Protein AF-A0A0N8PPM3-F1 (afdb_monomer_lite)

pLDDT: mean 94.96, std 4.27, range [77.56, 98.75]

InterPro domains:
  IPR029063 S-adenosyl-L-methionine-dependent methyltransferase superfamily [G3DSA:3.40.50.150] (2-92)
  IPR029063 S-adenosyl-L-methionine-dependent methyltransferase superfamily [SSF53335] (7-63)

Radius of gyration: 13.38 Å; chains: 1; bounding box: 36×23×30 Å

Structure (mmCIF, N/CA/C/O backbone):
data_AF-A0A0N8PPM3-F1
#
_entry.id   AF-A0A0N8PPM3-F1
#
loop_
_atom_site.group_PDB
_atom_site.id
_atom_site.type_symbol
_atom_site.label_atom_id
_atom_site.label_alt_id
_atom_site.label_comp_id
_atom_site.label_asym_id
_atom_site.label_entity_id
_atom_site.label_seq_id
_atom_site.pdbx_PDB_ins_code
_atom_site.Cartn_x
_atom_site.Cartn_y
_atom_site.Cartn_z
_atom_site.occupancy
_atom_site.B_iso_or_equiv
_atom_site.auth_seq_id
_atom_site.auth_comp_id
_atom_site.auth_asym_id
_atom_site.auth_atom_id
_atom_site.pdbx_PDB_model_num
ATOM 1 N N . TRP A 1 1 ? 12.843 11.587 0.801 1.00 81.50 1 TRP A N 1
ATOM 2 C CA . TRP A 1 1 ? 13.059 10.308 0.102 1.00 81.50 1 TRP A CA 1
ATOM 3 C C . TRP A 1 1 ? 13.431 10.525 -1.365 1.00 81.50 1 TRP A C 1
ATOM 5 O O . TRP A 1 1 ? 14.372 9.892 -1.816 1.00 81.50 1 TRP A O 1
ATOM 15 N N . HIS A 1 2 ? 12.811 11.495 -2.052 1.00 83.62 2 HIS A N 1
ATOM 16 C CA . HIS A 1 2 ? 13.100 11.900 -3.442 1.00 83.62 2 HIS A CA 1
ATOM 17 C C . HIS A 1 2 ? 14.584 12.033 -3.849 1.00 83.62 2 HIS A C 1
ATOM 19 O O . HIS A 1 2 ? 14.908 11.840 -5.013 1.00 83.62 2 HIS A O 1
ATOM 25 N N . THR A 1 3 ? 15.492 12.370 -2.926 1.00 88.06 3 THR A N 1
ATOM 26 C CA . THR A 1 3 ? 16.927 12.568 -3.216 1.00 88.06 3 THR A CA 1
ATOM 27 C C . THR A 1 3 ? 17.823 11.372 -2.893 1.00 88.06 3 THR A C 1
ATOM 29 O O . THR A 1 3 ? 18.985 11.392 -3.278 1.00 88.06 3 THR A O 1
ATOM 32 N N . VAL A 1 4 ? 17.319 10.378 -2.156 1.00 90.12 4 VAL A N 1
ATOM 33 C CA . VAL A 1 4 ? 18.126 9.268 -1.603 1.00 90.12 4 VAL A CA 1
ATOM 34 C C . VAL A 1 4 ? 17.581 7.884 -1.953 1.00 90.12 4 VAL A C 1
ATOM 36 O O . VAL A 1 4 ? 18.299 6.904 -1.822 1.00 90.12 4 VAL A O 1
ATOM 39 N N . MET A 1 5 ? 16.316 7.787 -2.371 1.00 91.62 5 MET A N 1
ATOM 40 C CA . MET A 1 5 ? 15.704 6.544 -2.838 1.00 91.62 5 MET A CA 1
ATOM 41 C C . MET A 1 5 ? 15.655 6.578 -4.361 1.00 91.62 5 MET A C 1
ATOM 43 O O . MET A 1 5 ? 14.821 7.273 -4.946 1.00 91.62 5 MET A O 1
ATOM 47 N N . HIS A 1 6 ? 16.581 5.867 -4.999 1.00 90.44 6 HIS A N 1
ATOM 48 C CA . HIS A 1 6 ? 16.704 5.850 -6.449 1.00 90.44 6 HIS A CA 1
ATOM 49 C C . HIS A 1 6 ? 16.030 4.611 -7.047 1.00 90.44 6 HIS A C 1
ATOM 51 O O . HIS A 1 6 ? 16.204 3.497 -6.572 1.00 90.44 6 HIS A O 1
ATOM 57 N N . ARG A 1 7 ? 15.275 4.793 -8.135 1.00 90.06 7 ARG A N 1
ATOM 58 C CA . ARG A 1 7 ? 14.491 3.718 -8.781 1.00 90.06 7 ARG A CA 1
ATOM 59 C C . ARG A 1 7 ? 15.348 2.662 -9.493 1.00 90.06 7 ARG A C 1
ATOM 61 O O . ARG A 1 7 ? 14.862 1.592 -9.830 1.00 90.06 7 ARG A O 1
ATOM 68 N N . ASN A 1 8 ? 16.622 2.963 -9.746 1.00 92.12 8 ASN A N 1
ATOM 69 C CA . ASN A 1 8 ? 17.606 2.006 -10.260 1.00 92.12 8 ASN A CA 1
ATOM 70 C C . ASN A 1 8 ? 18.197 1.106 -9.159 1.00 92.12 8 ASN A C 1
ATOM 72 O O . ASN A 1 8 ? 18.924 0.171 -9.482 1.00 92.12 8 ASN A O 1
ATOM 76 N N . GLU A 1 9 ? 17.878 1.370 -7.892 1.00 93.75 9 GLU A N 1
ATOM 77 C CA . GLU A 1 9 ? 18.284 0.592 -6.720 1.00 93.75 9 GLU A CA 1
ATOM 78 C C . GLU A 1 9 ? 17.024 0.208 -5.922 1.00 93.75 9 GLU A C 1
ATOM 80 O O . GLU A 1 9 ? 16.786 0.737 -4.835 1.00 93.75 9 GLU A O 1
ATOM 85 N N . PRO A 1 10 ? 16.152 -0.649 -6.493 1.00 96.62 10 PRO A N 1
ATOM 86 C CA . PRO A 1 10 ? 14.863 -0.957 -5.892 1.00 96.62 10 PRO A CA 1
ATOM 87 C C . PRO A 1 10 ? 15.011 -1.732 -4.578 1.00 96.62 10 PRO A C 1
ATOM 89 O O . PRO A 1 10 ? 15.888 -2.582 -4.420 1.00 96.62 10 PRO A O 1
ATOM 92 N N . PHE A 1 11 ? 14.100 -1.459 -3.653 1.00 98.00 11 PHE A N 1
ATOM 93 C CA . PHE A 1 11 ? 14.037 -2.051 -2.326 1.00 98.00 11 PHE A CA 1
ATOM 94 C C . PHE A 1 11 ? 13.101 -3.265 -2.312 1.00 98.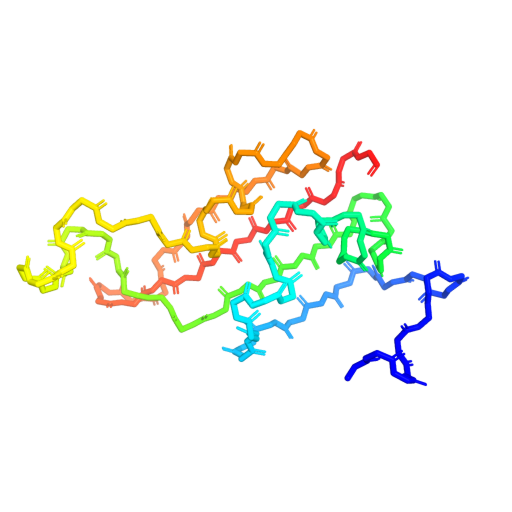00 11 PHE A C 1
ATOM 96 O O . PHE A 1 11 ? 12.051 -3.264 -2.953 1.00 98.00 11 PHE A O 1
ATOM 103 N N . ASP A 1 12 ? 13.428 -4.279 -1.514 1.00 98.31 12 ASP A N 1
ATOM 104 C CA . ASP A 1 12 ? 12.514 -5.405 -1.266 1.00 98.31 12 ASP A CA 1
ATOM 105 C C . ASP A 1 12 ? 11.420 -5.057 -0.245 1.00 98.31 12 ASP A C 1
ATOM 107 O O . ASP A 1 12 ? 10.348 -5.663 -0.236 1.00 98.31 12 ASP A O 1
ATOM 111 N N . LEU A 1 13 ? 11.672 -4.062 0.609 1.00 98.00 13 LEU A N 1
ATOM 112 C CA . LEU A 1 13 ? 10.736 -3.589 1.622 1.00 98.00 13 LEU A CA 1
ATOM 113 C C . LEU A 1 13 ? 10.862 -2.075 1.819 1.00 98.00 13 LEU A C 1
ATOM 115 O O . LEU A 1 13 ? 11.955 -1.561 2.058 1.00 98.00 13 LEU A O 1
ATOM 119 N N . LEU A 1 14 ? 9.727 -1.379 1.801 1.00 96.25 14 LEU A N 1
ATOM 120 C CA . LEU A 1 14 ? 9.589 0.016 2.211 1.00 96.25 14 LEU A CA 1
ATOM 121 C C . LEU A 1 14 ? 8.598 0.118 3.370 1.00 96.25 14 LEU A C 1
ATOM 123 O O . LEU A 1 14 ? 7.483 -0.388 3.294 1.00 96.25 14 LEU A O 1
ATOM 127 N N . PHE A 1 15 ? 8.986 0.810 4.436 1.00 96.38 15 PHE A N 1
ATOM 128 C CA . PHE A 1 15 ? 8.094 1.128 5.550 1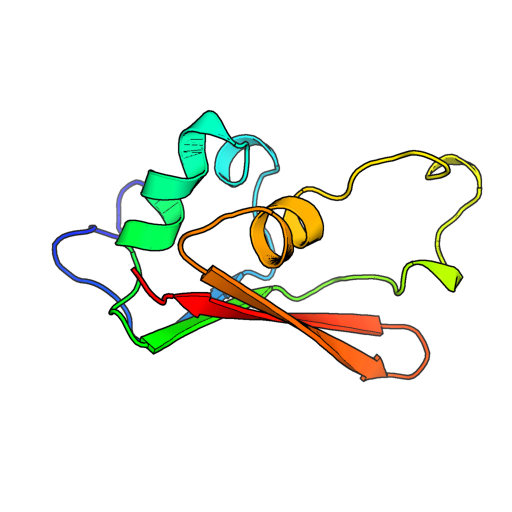.00 96.38 15 PHE A CA 1
ATOM 129 C C . PHE A 1 15 ? 7.712 2.610 5.489 1.00 96.38 15 PHE A C 1
ATOM 131 O O . PHE A 1 15 ? 8.581 3.482 5.487 1.00 96.38 15 PHE A O 1
ATOM 138 N N . MET A 1 16 ? 6.414 2.888 5.402 1.00 93.75 16 MET A N 1
ATOM 139 C CA . MET A 1 16 ? 5.832 4.207 5.172 1.00 93.75 16 MET A CA 1
ATOM 140 C C . MET A 1 16 ? 4.893 4.587 6.320 1.00 93.75 16 MET A C 1
ATOM 142 O O . MET A 1 16 ? 3.683 4.384 6.254 1.00 93.75 16 MET A O 1
ATOM 146 N N . ASP A 1 17 ? 5.467 5.162 7.372 1.00 90.38 17 ASP A N 1
ATOM 147 C CA . ASP A 1 17 ? 4.726 5.663 8.539 1.00 90.38 17 ASP A CA 1
ATOM 148 C C . ASP A 1 17 ? 4.129 7.057 8.269 1.00 90.38 17 ASP A C 1
ATOM 150 O O . ASP A 1 17 ? 2.960 7.345 8.510 1.00 90.38 17 ASP A O 1
ATOM 154 N N . ALA A 1 18 ? 4.911 7.905 7.599 1.00 77.56 18 ALA A N 1
ATOM 155 C CA . ALA A 1 18 ? 4.485 9.213 7.128 1.00 77.56 18 ALA A CA 1
ATOM 156 C C . ALA A 1 18 ? 4.701 9.309 5.617 1.00 77.56 18 ALA A C 1
ATOM 158 O O . ALA A 1 18 ? 5.823 9.190 5.120 1.00 77.56 18 ALA A O 1
ATOM 159 N N . THR A 1 19 ? 3.629 9.541 4.862 1.00 79.81 19 THR A N 1
ATOM 160 C CA . THR A 1 19 ? 3.722 9.801 3.421 1.00 79.81 19 THR A CA 1
ATOM 161 C C . THR A 1 19 ? 2.833 10.978 3.058 1.00 79.81 19 THR A C 1
ATOM 163 O O . THR A 1 19 ? 1.631 10.931 3.319 1.00 79.81 19 THR A O 1
ATOM 166 N N . PRO A 1 20 ? 3.389 12.051 2.469 1.00 82.88 20 PRO A N 1
ATOM 167 C CA . PRO A 1 20 ? 2.581 13.147 1.966 1.00 82.88 20 PRO A CA 1
ATOM 168 C C . PRO A 1 20 ? 1.543 12.634 0.967 1.00 82.88 20 PRO A C 1
ATOM 170 O O . PRO A 1 20 ? 1.883 11.911 0.033 1.00 82.88 20 PRO A O 1
ATOM 173 N N . ARG A 1 21 ? 0.288 13.079 1.096 1.00 87.38 21 ARG A N 1
ATOM 174 C CA . ARG A 1 21 ? -0.787 12.752 0.140 1.00 87.38 21 ARG A CA 1
ATOM 175 C C . ARG A 1 21 ? -0.381 13.004 -1.317 1.00 87.38 21 ARG A C 1
ATOM 177 O O . ARG A 1 21 ? -0.785 12.260 -2.202 1.00 87.38 21 ARG A O 1
ATOM 184 N N . ALA A 1 22 ? 0.418 14.045 -1.560 1.00 90.88 22 ALA A N 1
ATOM 185 C CA . ALA A 1 22 ? 0.915 14.381 -2.891 1.00 90.88 22 ALA A CA 1
ATOM 186 C C . ALA A 1 22 ? 1.766 13.259 -3.509 1.00 90.88 22 ALA A C 1
ATOM 188 O O . ALA A 1 22 ? 1.649 13.015 -4.705 1.00 90.88 22 ALA A O 1
ATOM 189 N N . ASP A 1 23 ? 2.563 12.544 -2.713 1.00 91.31 23 ASP A N 1
ATOM 190 C CA . ASP A 1 23 ? 3.444 11.476 -3.199 1.00 91.31 23 ASP A CA 1
ATOM 191 C C . ASP A 1 23 ? 2.658 10.216 -3.615 1.00 91.31 23 ASP A C 1
ATOM 193 O O . ASP A 1 23 ? 3.101 9.477 -4.489 1.00 91.31 23 ASP A O 1
ATOM 197 N N . LEU A 1 24 ? 1.467 10.000 -3.042 1.00 93.88 24 LEU A N 1
ATOM 198 C CA . LEU A 1 24 ? 0.569 8.874 -3.350 1.00 93.88 24 LEU A CA 1
ATOM 199 C C . LEU A 1 24 ? -0.641 9.268 -4.213 1.00 93.88 24 LEU A C 1
ATOM 201 O O . LEU A 1 24 ? 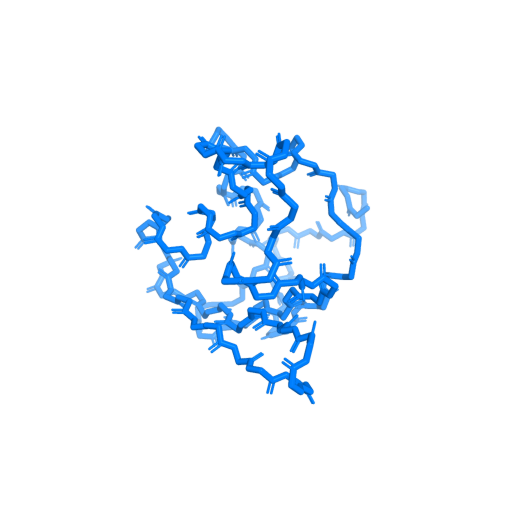-1.560 8.469 -4.399 1.00 93.88 24 LEU A O 1
ATOM 205 N N . ALA A 1 25 ? -0.653 10.480 -4.768 1.00 93.12 25 ALA A N 1
ATOM 206 C CA . ALA A 1 25 ? -1.646 10.864 -5.763 1.00 93.12 25 ALA A CA 1
ATOM 207 C C . ALA A 1 25 ? -1.514 9.987 -7.020 1.00 93.12 25 ALA A C 1
ATOM 209 O O . ALA A 1 25 ? -0.405 9.603 -7.385 1.00 93.12 25 ALA A O 1
ATOM 210 N N . TYR A 1 26 ? -2.626 9.735 -7.721 1.00 93.25 26 TYR A N 1
ATOM 211 C CA . TYR A 1 26 ? -2.675 8.882 -8.920 1.00 93.25 26 TYR A CA 1
ATOM 212 C C . TYR A 1 26 ? -1.548 9.156 -9.932 1.00 93.25 26 TYR A C 1
ATOM 214 O O . TYR A 1 26 ? -0.911 8.233 -10.433 1.00 93.25 26 TYR A O 1
ATOM 222 N N . ALA A 1 27 ? -1.248 10.435 -10.187 1.00 94.25 27 ALA A N 1
ATOM 223 C CA . ALA A 1 27 ? -0.200 10.856 -11.122 1.00 94.25 27 ALA A CA 1
ATOM 224 C C . ALA A 1 27 ? 1.230 10.456 -10.699 1.00 94.25 27 ALA A C 1
ATOM 226 O O . ALA A 1 27 ? 2.133 10.466 -11.530 1.00 94.25 27 ALA A O 1
ATOM 227 N N . ASN A 1 28 ? 1.436 10.109 -9.427 1.00 94.31 28 ASN A N 1
ATOM 228 C CA . ASN A 1 28 ? 2.735 9.797 -8.831 1.00 94.31 28 ASN A CA 1
ATOM 229 C C . ASN A 1 28 ? 2.881 8.319 -8.447 1.00 94.31 28 ASN A C 1
ATOM 231 O O . ASN A 1 28 ? 3.916 7.933 -7.909 1.00 94.31 28 ASN A O 1
ATOM 235 N N . TRP A 1 29 ? 1.892 7.471 -8.743 1.00 96.06 29 TRP A N 1
ATOM 236 C CA . TRP A 1 29 ? 1.938 6.053 -8.383 1.00 96.06 29 TRP A CA 1
ATOM 237 C C . TRP A 1 29 ? 3.171 5.331 -8.924 1.00 96.06 29 TRP A C 1
ATOM 239 O O . TRP A 1 29 ? 3.807 4.604 -8.164 1.00 96.06 29 TRP A O 1
ATOM 249 N N . ASP A 1 30 ? 3.559 5.601 -10.176 1.00 95.31 30 ASP A N 1
ATOM 250 C CA . ASP A 1 30 ? 4.779 5.046 -10.781 1.00 95.31 30 ASP A CA 1
ATOM 251 C C . ASP A 1 30 ? 6.023 5.372 -9.948 1.00 95.31 30 ASP A C 1
ATOM 253 O O . ASP A 1 30 ? 6.866 4.511 -9.712 1.00 95.31 30 ASP A O 1
ATOM 257 N N . ALA A 1 31 ? 6.107 6.599 -9.425 1.00 93.56 31 ALA A N 1
ATOM 258 C CA . ALA A 1 31 ? 7.262 7.054 -8.663 1.00 93.56 31 ALA A CA 1
ATOM 259 C C . ALA A 1 31 ? 7.490 6.262 -7.378 1.00 93.56 31 ALA A C 1
ATOM 261 O O . ALA A 1 31 ? 8.639 6.113 -6.969 1.00 93.56 31 ALA A O 1
ATOM 262 N N . VAL A 1 32 ? 6.413 5.776 -6.760 1.00 94.62 32 VAL A N 1
ATOM 263 C CA .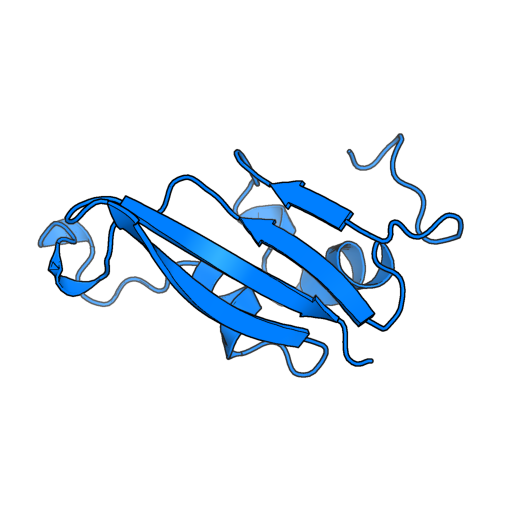 VAL A 1 32 ? 6.466 4.969 -5.540 1.00 94.62 32 VAL A CA 1
ATOM 264 C C . VAL A 1 32 ? 6.619 3.488 -5.871 1.00 94.62 32 VAL A C 1
ATOM 266 O O . VAL A 1 32 ? 7.440 2.813 -5.255 1.00 94.62 32 VAL A O 1
ATOM 269 N N . THR A 1 33 ? 5.884 2.966 -6.858 1.00 96.25 33 THR A N 1
ATOM 270 C CA . THR A 1 33 ? 5.976 1.543 -7.223 1.00 96.25 33 THR A CA 1
ATOM 271 C C . THR A 1 33 ? 7.344 1.179 -7.785 1.00 96.25 33 THR A C 1
ATOM 273 O O . THR A 1 33 ? 7.874 0.123 -7.462 1.00 96.25 33 THR A O 1
ATOM 276 N N . GLU A 1 34 ? 7.966 2.060 -8.569 1.00 96.12 34 GLU A N 1
ATOM 277 C CA . GLU A 1 34 ? 9.290 1.818 -9.155 1.00 96.12 34 GLU A CA 1
ATOM 278 C C . GLU A 1 34 ? 10.432 1.826 -8.127 1.00 96.12 34 GLU A C 1
ATOM 280 O O . GLU A 1 34 ? 11.551 1.450 -8.467 1.00 96.12 34 GLU A O 1
ATOM 285 N N . LEU A 1 35 ? 10.170 2.208 -6.872 1.00 96.62 35 LEU A N 1
ATOM 286 C CA . LEU A 1 35 ? 11.130 2.030 -5.782 1.00 96.62 35 LEU A CA 1
ATOM 287 C C . LEU A 1 35 ? 11.184 0.593 -5.259 1.00 96.62 35 LEU A C 1
ATOM 289 O O . LEU A 1 35 ? 12.110 0.279 -4.526 1.00 96.62 35 LEU A O 1
ATOM 293 N N . LEU A 1 36 ? 10.217 -0.268 -5.582 1.00 97.88 36 LEU A N 1
ATOM 294 C CA . LEU A 1 36 ? 10.193 -1.656 -5.118 1.00 97.88 36 LEU A CA 1
ATOM 295 C C . LEU A 1 36 ? 10.710 -2.628 -6.175 1.00 97.88 36 LEU A C 1
ATOM 297 O O . LEU A 1 36 ? 10.510 -2.411 -7.366 1.00 97.88 36 LEU A O 1
ATOM 301 N N . THR A 1 37 ? 11.281 -3.757 -5.764 1.00 98.38 37 THR A N 1
ATOM 302 C CA . THR A 1 37 ? 11.4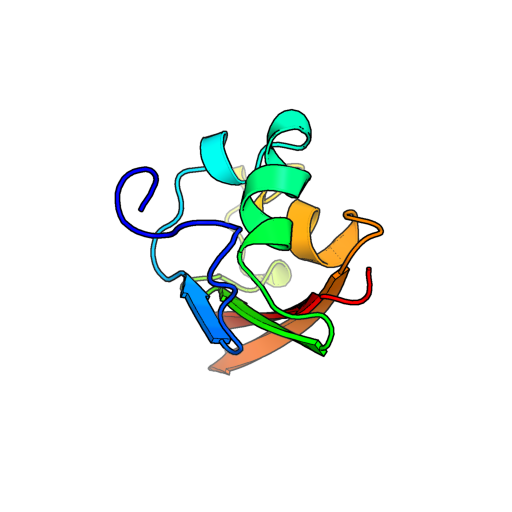23 -4.927 -6.647 1.00 98.38 37 THR A CA 1
ATOM 303 C C . THR A 1 37 ? 10.036 -5.498 -6.980 1.00 98.38 37 THR A C 1
ATOM 305 O O . THR A 1 37 ? 9.074 -5.289 -6.239 1.00 98.38 37 THR A O 1
ATOM 308 N N . ILE A 1 38 ? 9.876 -6.220 -8.099 1.00 98.19 38 ILE A N 1
ATOM 309 C CA . ILE A 1 38 ? 8.646 -7.012 -8.305 1.00 98.19 38 ILE A CA 1
ATOM 310 C C . ILE A 1 38 ? 8.607 -8.091 -7.216 1.00 98.19 38 ILE A C 1
ATOM 312 O O . ILE A 1 38 ? 9.575 -8.827 -7.044 1.00 98.19 38 ILE A O 1
ATOM 316 N N . GLY A 1 39 ? 7.498 -8.175 -6.481 1.00 98.50 39 GLY A N 1
ATOM 317 C CA . GLY A 1 39 ? 7.372 -8.973 -5.258 1.00 98.50 39 GLY A CA 1
ATOM 318 C C . GLY A 1 39 ? 7.783 -8.232 -3.980 1.00 98.50 39 GLY A C 1
ATOM 319 O O . GLY A 1 39 ? 7.445 -8.693 -2.891 1.00 98.50 39 GLY A O 1
ATOM 320 N N . GLY A 1 40 ? 8.446 -7.078 -4.098 1.00 98.50 40 GLY A N 1
ATOM 321 C CA . GLY A 1 40 ? 8.758 -6.194 -2.982 1.00 98.50 40 GLY A CA 1
ATOM 322 C C . GLY A 1 40 ? 7.501 -5.581 -2.366 1.00 98.50 40 GLY A C 1
ATOM 323 O O . GLY A 1 40 ? 6.444 -5.493 -3.007 1.00 98.50 40 GLY A O 1
ATOM 324 N N . GLN A 1 41 ? 7.610 -5.166 -1.105 1.00 98.44 41 GLN A N 1
ATOM 325 C CA . GLN A 1 41 ? 6.460 -4.764 -0.298 1.00 98.44 41 GLN A CA 1
ATOM 326 C C . GLN A 1 41 ? 6.576 -3.344 0.257 1.00 98.44 41 GLN A C 1
ATOM 328 O O . GLN A 1 41 ? 7.639 -2.915 0.692 1.00 98.44 41 GLN A O 1
ATOM 333 N N . ILE A 1 42 ? 5.456 -2.628 0.303 1.00 97.94 42 ILE A N 1
ATOM 334 C CA . ILE A 1 42 ? 5.272 -1.446 1.142 1.00 97.94 42 ILE A CA 1
ATOM 335 C C . ILE A 1 42 ? 4.413 -1.843 2.341 1.00 97.94 42 ILE A C 1
ATOM 337 O O . ILE A 1 42 ? 3.339 -2.424 2.178 1.00 97.94 42 ILE A O 1
ATOM 341 N N . VAL A 1 43 ? 4.858 -1.475 3.536 1.00 98.31 43 VAL A N 1
ATOM 342 C CA . VAL A 1 43 ? 4.021 -1.440 4.735 1.00 98.31 43 VAL A CA 1
ATOM 343 C C . VAL A 1 43 ? 3.665 0.014 5.002 1.00 98.31 43 VAL A C 1
ATOM 345 O O . VAL A 1 43 ? 4.563 0.824 5.219 1.00 98.31 43 VAL A O 1
ATOM 348 N N . MET A 1 44 ? 2.378 0.356 4.964 1.00 97.62 44 MET A N 1
ATOM 349 C CA . MET A 1 44 ? 1.898 1.684 5.356 1.00 97.62 44 MET A CA 1
ATOM 350 C C . MET A 1 44 ? 1.275 1.582 6.740 1.00 97.62 44 MET A C 1
ATOM 352 O O . MET A 1 44 ? 0.296 0.854 6.902 1.00 97.62 44 MET A O 1
ATOM 356 N N . ASP A 1 45 ? 1.839 2.285 7.715 1.00 95.81 45 ASP A N 1
ATOM 357 C CA . ASP A 1 45 ? 1.344 2.294 9.096 1.00 95.81 45 ASP A CA 1
ATOM 358 C C . ASP A 1 45 ? 0.437 3.511 9.347 1.00 95.81 45 ASP A C 1
ATOM 360 O O . ASP A 1 45 ? 0.167 4.292 8.426 1.00 95.81 45 ASP A O 1
ATOM 364 N N . ASP A 1 46 ? -0.064 3.645 10.573 1.00 95.00 46 ASP A N 1
ATOM 365 C CA . ASP A 1 46 ? -0.885 4.762 11.048 1.00 95.00 46 ASP A CA 1
ATOM 366 C C . ASP A 1 46 ? -2.207 4.900 10.273 1.00 95.00 46 ASP A C 1
ATOM 368 O O . ASP A 1 46 ? -2.517 5.928 9.661 1.00 95.00 46 ASP A O 1
ATOM 372 N N . LEU A 1 47 ? -2.990 3.814 10.242 1.00 96.06 47 LEU A N 1
ATOM 373 C CA . LEU A 1 47 ? -4.362 3.837 9.743 1.00 96.06 47 LEU A CA 1
ATOM 374 C C . LEU A 1 47 ? -5.359 3.532 10.861 1.00 96.06 47 LEU A C 1
ATOM 376 O O . LEU A 1 47 ? -5.192 2.620 11.668 1.00 96.06 47 LEU A O 1
ATOM 380 N N . THR A 1 48 ? -6.469 4.265 10.846 1.00 96.31 48 THR A N 1
ATOM 381 C CA . THR A 1 48 ? -7.681 3.899 11.587 1.00 96.31 48 THR A CA 1
ATOM 382 C C . THR A 1 48 ? -8.556 3.021 10.681 1.00 96.31 48 THR A C 1
ATOM 384 O O . THR A 1 48 ? -8.728 3.378 9.506 1.00 96.31 48 THR A O 1
ATOM 387 N N . PRO A 1 49 ? -9.106 1.886 11.158 1.00 96.25 49 PRO A N 1
ATOM 388 C CA . PRO A 1 49 ? -10.078 1.093 10.403 1.00 96.25 49 PRO A CA 1
ATOM 389 C C . PRO A 1 49 ? -11.284 1.938 9.969 1.00 96.25 49 PRO A C 1
ATOM 391 O O . PRO A 1 49 ? -11.793 2.723 10.766 1.00 96.25 49 PRO A O 1
ATOM 394 N N . VAL A 1 50 ? -11.779 1.756 8.738 1.00 94.69 50 VAL A N 1
ATOM 395 C CA . VAL A 1 50 ? -12.846 2.606 8.151 1.00 94.69 50 VAL A CA 1
ATOM 396 C C . VAL A 1 50 ? -14.107 2.670 9.019 1.00 94.69 50 VAL A C 1
ATOM 398 O O . VAL A 1 50 ? -14.701 3.730 9.172 1.00 94.69 50 VAL A O 1
ATOM 401 N N . GLY A 1 51 ? -14.495 1.559 9.654 1.00 94.00 51 GLY A N 1
ATOM 402 C CA . GLY A 1 51 ? -15.663 1.519 10.547 1.00 94.00 51 GLY A CA 1
ATOM 403 C C . GLY A 1 51 ? -15.521 2.340 11.837 1.00 94.00 51 GLY A C 1
ATOM 404 O O . GLY A 1 51 ? -16.502 2.507 12.554 1.00 94.00 51 GLY A O 1
ATOM 405 N N . LEU A 1 52 ? -14.316 2.833 12.138 1.00 96.56 52 LEU A N 1
ATOM 406 C CA . LEU A 1 52 ? -14.009 3.699 13.278 1.00 96.56 52 LEU A CA 1
ATOM 407 C C . LEU A 1 52 ? -13.695 5.139 12.846 1.00 96.56 52 LEU A C 1
ATOM 409 O O . LEU A 1 52 ? -13.268 5.942 13.675 1.00 96.56 52 LEU A O 1
ATOM 413 N N . TRP A 1 53 ? -13.864 5.471 11.562 1.00 96.25 53 TRP A N 1
ATOM 414 C CA . TRP A 1 53 ? -13.624 6.826 11.085 1.00 96.25 53 TRP A CA 1
ATOM 415 C C . TRP A 1 53 ? -14.620 7.826 11.691 1.00 96.25 53 TRP A C 1
ATOM 417 O O . TRP A 1 53 ? -15.806 7.514 11.834 1.00 96.25 53 TRP A O 1
ATOM 427 N N . PRO A 1 54 ? -14.158 9.042 12.025 1.00 95.56 54 PRO A N 1
ATOM 428 C CA . PRO A 1 54 ? -15.031 10.152 12.388 1.00 95.56 54 PRO A CA 1
ATOM 429 C C . PRO A 1 54 ? -16.051 10.502 11.288 1.00 95.56 54 PRO A C 1
ATOM 431 O O . PRO A 1 54 ? -15.801 10.291 10.103 1.00 95.56 54 PRO A O 1
ATOM 434 N N . LEU A 1 55 ? -17.192 11.092 11.665 1.00 94.88 55 LEU A N 1
ATOM 435 C CA . LEU A 1 55 ? -18.256 11.465 10.715 1.00 94.88 55 LEU A CA 1
ATOM 436 C C . LEU A 1 55 ? -17.804 12.502 9.674 1.00 94.88 55 LEU A C 1
ATOM 438 O O . LEU A 1 55 ? -18.264 12.477 8.540 1.00 94.88 55 LEU A O 1
ATOM 442 N N . ASP A 1 56 ? -16.882 13.396 10.026 1.00 95.81 56 ASP A N 1
ATOM 443 C CA . ASP A 1 56 ? -16.292 14.382 9.113 1.00 95.81 56 ASP A CA 1
ATOM 444 C C . ASP A 1 56 ? -15.430 13.754 8.003 1.00 95.81 56 ASP A C 1
ATOM 446 O O . ASP A 1 56 ? -15.091 14.433 7.036 1.00 95.81 56 ASP A O 1
ATOM 450 N N . TRP A 1 57 ? -15.122 12.457 8.104 1.00 94.00 57 TRP A N 1
ATOM 451 C CA . TRP A 1 57 ? -14.418 11.684 7.078 1.00 94.00 57 TRP A CA 1
ATOM 452 C C . TRP A 1 57 ? -15.363 10.902 6.157 1.00 94.00 57 TRP A C 1
ATOM 454 O O . TRP A 1 57 ? -14.901 10.222 5.237 1.00 94.00 57 TRP A O 1
ATOM 464 N N . GLU A 1 58 ? -16.679 10.996 6.353 1.00 92.00 58 GLU A N 1
ATOM 465 C CA . GLU A 1 58 ? -17.654 10.316 5.503 1.00 92.00 58 GLU A CA 1
ATOM 466 C C . GLU A 1 58 ? -17.501 10.736 4.029 1.00 92.00 58 GLU A C 1
ATOM 468 O O . GLU A 1 58 ? -17.368 11.913 3.694 1.00 92.00 58 GLU A O 1
ATOM 473 N N . GLY A 1 59 ? -17.462 9.750 3.128 1.00 90.25 59 GLY A N 1
ATOM 474 C CA . GLY A 1 59 ? -17.253 9.974 1.692 1.00 90.25 59 GLY A CA 1
ATOM 475 C C . GLY A 1 59 ? -15.829 10.388 1.295 1.00 90.25 59 GLY A C 1
ATOM 476 O O . GLY A 1 59 ? -15.568 10.588 0.108 1.00 90.25 59 GLY A O 1
ATOM 477 N N . THR A 1 60 ? -14.894 10.493 2.244 1.00 92.44 60 THR A N 1
ATOM 478 C CA . THR A 1 60 ? -13.492 10.799 1.943 1.00 92.44 60 THR A CA 1
ATOM 479 C C . THR A 1 60 ? -12.773 9.566 1.402 1.00 92.44 60 THR A C 1
ATOM 481 O O . THR A 1 60 ? -12.872 8.471 1.951 1.00 92.44 60 THR A O 1
ATOM 484 N N . ILE A 1 61 ? -12.000 9.754 0.332 1.00 91.88 61 ILE A N 1
ATOM 485 C CA . ILE A 1 61 ? -11.087 8.734 -0.188 1.00 91.88 61 ILE A CA 1
ATOM 486 C C . ILE A 1 61 ? -9.735 8.892 0.512 1.00 91.88 61 ILE A C 1
ATOM 488 O O . ILE A 1 61 ? -9.057 9.916 0.361 1.00 91.88 61 ILE A O 1
ATOM 492 N N . ASP A 1 62 ? -9.353 7.875 1.283 1.00 93.56 62 ASP A N 1
ATOM 493 C CA . ASP A 1 62 ? -8.026 7.767 1.885 1.00 93.56 62 ASP A CA 1
ATOM 494 C C . ASP A 1 62 ? -6.997 7.367 0.821 1.00 93.56 62 ASP A C 1
ATOM 496 O O . ASP A 1 62 ? -7.110 6.319 0.186 1.00 93.56 62 ASP A O 1
ATOM 500 N N . TYR A 1 63 ? -5.978 8.203 0.628 1.00 94.12 63 TYR A N 1
ATOM 501 C CA . TYR A 1 63 ? -5.001 8.051 -0.454 1.00 94.12 63 TYR A CA 1
ATOM 502 C C . TYR A 1 63 ? -4.107 6.814 -0.276 1.00 94.12 63 TYR A C 1
ATOM 504 O O . TYR A 1 63 ? -3.662 6.242 -1.270 1.00 94.12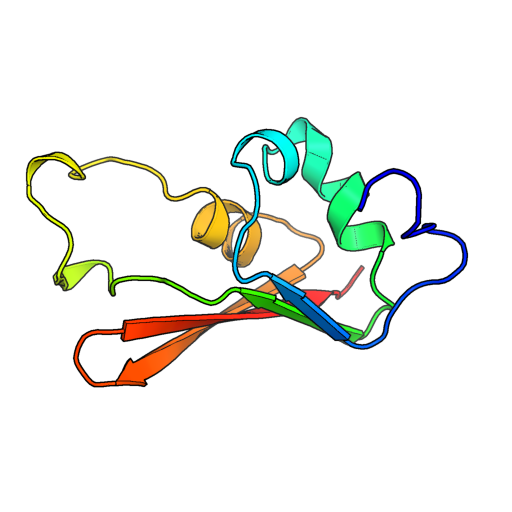 63 TYR A O 1
ATOM 512 N N . LYS A 1 64 ? -3.867 6.368 0.969 1.00 95.94 64 LYS A N 1
ATOM 513 C CA . LYS A 1 64 ? -3.139 5.119 1.247 1.00 95.94 64 LYS A CA 1
ATOM 514 C C . LYS A 1 64 ? -3.945 3.914 0.742 1.00 95.94 64 LYS A C 1
ATOM 516 O O . LYS A 1 64 ? -3.420 3.088 -0.004 1.00 95.94 64 LYS A O 1
ATOM 521 N N . ARG A 1 65 ? -5.241 3.850 1.074 1.00 96.12 65 ARG A N 1
ATOM 522 C CA . ARG A 1 65 ? -6.164 2.809 0.580 1.00 96.12 65 ARG A CA 1
ATOM 523 C C . ARG A 1 65 ? -6.406 2.887 -0.923 1.00 96.12 65 ARG A C 1
ATOM 525 O O . ARG A 1 65 ? -6.461 1.849 -1.576 1.00 96.12 65 ARG A O 1
ATOM 532 N N . GLU A 1 66 ? -6.508 4.088 -1.485 1.00 96.31 66 GLU A N 1
ATOM 533 C CA . GLU A 1 66 ? -6.640 4.274 -2.933 1.00 96.31 66 GLU A CA 1
ATOM 534 C C . GLU A 1 66 ? -5.412 3.720 -3.670 1.00 96.31 66 GLU A C 1
ATOM 536 O O . GLU A 1 66 ? -5.561 2.913 -4.585 1.00 96.31 66 GLU A O 1
ATOM 541 N N . PHE A 1 67 ? -4.198 4.052 -3.216 1.00 97.31 67 PHE A N 1
ATOM 542 C CA . PHE A 1 67 ? -2.972 3.456 -3.751 1.00 97.31 67 PHE A CA 1
ATOM 543 C C . PHE A 1 67 ? -2.971 1.928 -3.610 1.00 97.31 67 PHE A C 1
ATOM 545 O O . PHE A 1 67 ? -2.650 1.228 -4.562 1.00 97.31 67 PHE A O 1
ATOM 552 N N . ALA A 1 68 ? -3.336 1.395 -2.443 1.00 97.44 68 ALA A N 1
ATOM 553 C CA . ALA A 1 68 ? -3.260 -0.039 -2.172 1.00 97.44 68 ALA A CA 1
ATOM 554 C C . ALA A 1 68 ? -4.276 -0.884 -2.962 1.00 97.44 68 ALA A C 1
ATOM 556 O O . ALA A 1 68 ? -3.975 -2.030 -3.300 1.00 97.44 68 ALA A O 1
ATOM 557 N N . PHE A 1 69 ? -5.471 -0.348 -3.228 1.00 97.75 69 PHE A N 1
ATOM 558 C CA . PHE A 1 69 ? -6.589 -1.122 -3.782 1.00 97.75 69 PHE A CA 1
ATOM 559 C C . PHE A 1 69 ? -6.984 -0.738 -5.210 1.00 97.75 69 PHE A C 1
ATOM 561 O O . PHE A 1 69 ? -7.638 -1.537 -5.878 1.00 97.75 69 PHE A O 1
ATOM 568 N N . ALA A 1 70 ? -6.600 0.448 -5.695 1.00 97.56 70 ALA A N 1
ATOM 569 C CA . ALA A 1 70 ? -6.934 0.906 -7.045 1.00 97.56 70 ALA A CA 1
ATOM 570 C C . ALA A 1 70 ? -5.726 0.982 -7.995 1.00 97.56 70 ALA A C 1
ATOM 572 O O . ALA A 1 70 ? -5.921 1.069 -9.209 1.00 97.56 70 ALA A O 1
ATOM 573 N N . ASN A 1 71 ? -4.485 0.928 -7.496 1.00 97.75 71 ASN A N 1
ATOM 574 C CA . ASN A 1 71 ? -3.307 0.916 -8.362 1.00 97.75 71 ASN A CA 1
ATOM 575 C C . ASN A 1 71 ? -3.106 -0.470 -9.005 1.00 97.75 71 ASN A C 1
ATOM 577 O O . ASN A 1 71 ? -2.820 -1.430 -8.294 1.00 97.75 71 ASN A O 1
ATOM 581 N N . PRO A 1 72 ? -3.167 -0.597 -10.347 1.00 97.50 72 PRO A N 1
ATOM 582 C CA . PRO A 1 72 ? -3.101 -1.895 -11.028 1.00 97.50 72 PRO A CA 1
ATOM 583 C C . PRO A 1 72 ? -1.738 -2.600 -10.925 1.00 97.50 72 PRO A C 1
ATOM 585 O O . PRO A 1 72 ? -1.626 -3.770 -11.285 1.00 97.50 72 PRO A O 1
ATOM 588 N N . ARG A 1 73 ? -0.697 -1.898 -10.461 1.00 97.94 73 ARG A N 1
ATOM 589 C CA . ARG A 1 73 ? 0.673 -2.425 -10.336 1.00 97.94 73 ARG A CA 1
ATOM 590 C C . ARG A 1 73 ? 0.935 -3.099 -8.998 1.00 97.94 73 ARG A C 1
ATOM 592 O O . ARG A 1 73 ? 2.001 -3.685 -8.811 1.00 97.94 73 ARG A O 1
ATOM 599 N N . VAL A 1 74 ? 0.010 -2.978 -8.049 1.00 98.50 74 VAL A N 1
ATOM 600 C CA . VAL A 1 74 ? 0.163 -3.524 -6.703 1.00 98.50 74 VAL A CA 1
ATOM 601 C C . VAL A 1 74 ? -1.073 -4.307 -6.294 1.00 98.50 74 VAL A C 1
ATOM 603 O O . VAL A 1 74 ? -2.162 -4.120 -6.829 1.00 98.50 74 VAL A O 1
ATOM 606 N N . VAL A 1 75 ? -0.895 -5.180 -5.313 1.00 98.56 75 VAL A N 1
ATOM 607 C CA . VAL A 1 75 ? -1.992 -5.807 -4.579 1.00 98.56 75 VAL A CA 1
ATOM 608 C C . VAL A 1 75 ? -1.831 -5.483 -3.103 1.00 98.56 75 VAL A C 1
ATOM 610 O O . VAL A 1 75 ? -0.774 -5.725 -2.520 1.00 98.56 75 VAL A O 1
ATOM 613 N N . GLY A 1 76 ? -2.860 -4.886 -2.513 1.00 98.25 76 GLY A N 1
ATOM 614 C CA . GLY A 1 76 ? -2.884 -4.500 -1.109 1.00 98.25 76 GLY A CA 1
ATOM 615 C C . GLY A 1 76 ? -3.811 -5.369 -0.270 1.00 98.25 76 GLY A C 1
ATOM 616 O O . GLY A 1 76 ? -4.828 -5.863 -0.752 1.00 98.25 76 GLY A O 1
ATOM 617 N N . THR A 1 77 ? -3.495 -5.492 1.015 1.00 98.44 77 THR A N 1
ATOM 618 C CA . THR A 1 77 ? -4.435 -5.926 2.051 1.00 98.44 77 THR A CA 1
ATOM 619 C C . THR A 1 77 ? -4.317 -5.021 3.269 1.00 98.44 77 THR A C 1
ATOM 621 O O . THR A 1 77 ? -3.227 -4.560 3.605 1.00 98.44 77 THR A O 1
ATOM 624 N N . GLU A 1 78 ? -5.435 -4.789 3.950 1.00 98.25 78 GLU A N 1
ATOM 625 C CA . GLU A 1 78 ? -5.454 -4.152 5.267 1.00 98.25 78 GLU A CA 1
ATOM 626 C C . GLU A 1 78 ? -5.368 -5.222 6.354 1.00 98.25 78 GLU A C 1
ATOM 628 O O . GLU A 1 78 ? -6.005 -6.273 6.258 1.00 98.25 78 GLU A O 1
ATOM 633 N N . VAL A 1 79 ? -4.563 -4.959 7.379 1.00 98.12 79 VAL A N 1
ATOM 634 C CA . VAL A 1 79 ? -4.383 -5.831 8.538 1.00 98.12 79 VAL A CA 1
ATOM 635 C C . VAL A 1 79 ? -4.616 -5.004 9.791 1.00 98.12 79 VAL A C 1
ATOM 637 O O . VAL A 1 79 ? -3.966 -3.980 9.997 1.00 98.12 79 VAL A O 1
ATOM 640 N N . LEU A 1 80 ? -5.529 -5.461 10.647 1.00 98.25 80 LEU A N 1
ATOM 641 C CA . LEU A 1 80 ? -5.694 -4.883 11.976 1.00 98.25 80 LEU A CA 1
ATOM 642 C C . LEU A 1 80 ? -4.454 -5.204 12.817 1.00 98.25 80 LEU A C 1
ATOM 644 O O . LEU A 1 80 ? -4.131 -6.373 13.027 1.00 98.25 80 LEU A O 1
ATOM 648 N N . THR A 1 81 ? -3.770 -4.171 13.301 1.00 97.50 81 THR A N 1
ATOM 649 C CA . THR A 1 81 ? -2.631 -4.308 14.224 1.00 97.50 81 THR A CA 1
ATOM 650 C C . THR A 1 81 ? -3.100 -4.309 15.679 1.00 97.50 81 THR A C 1
ATOM 652 O O . THR A 1 81 ? -2.489 -4.943 16.537 1.00 97.50 81 THR A O 1
ATOM 655 N N . THR A 1 82 ? -4.239 -3.665 15.943 1.00 98.06 82 THR A N 1
ATOM 656 C CA . THR A 1 82 ? -5.019 -3.738 17.185 1.00 98.06 82 THR A CA 1
ATOM 657 C C . THR A 1 82 ? -6.514 -3.651 16.835 1.00 98.06 82 THR A C 1
ATOM 659 O O . THR A 1 82 ? -6.853 -3.436 15.671 1.00 98.06 82 THR A O 1
ATOM 662 N N . PRO A 1 83 ? -7.448 -3.755 17.799 1.00 97.44 83 PRO A N 1
ATOM 663 C CA . PRO A 1 83 ? -8.864 -3.504 17.521 1.00 97.44 83 PRO A CA 1
ATOM 664 C C . PRO A 1 83 ? -9.178 -2.098 16.976 1.00 97.44 83 PRO A C 1
ATOM 666 O O . PRO A 1 83 ? -10.259 -1.902 16.430 1.00 97.44 83 PRO A O 1
ATOM 669 N N . THR A 1 84 ? -8.271 -1.124 17.131 1.00 97.75 84 THR A N 1
ATOM 670 C CA . THR A 1 84 ? -8.495 0.282 16.748 1.00 97.75 84 THR A CA 1
ATOM 671 C C . THR A 1 84 ? -7.460 0.844 15.774 1.00 97.75 84 THR A C 1
ATOM 673 O O . THR A 1 84 ? -7.569 2.003 15.388 1.00 97.75 84 THR A O 1
ATOM 676 N N . THR A 1 85 ? -6.465 0.055 15.365 1.00 98.00 85 THR A N 1
ATOM 677 C CA . THR A 1 85 ? -5.391 0.482 14.453 1.00 98.00 85 THR A CA 1
ATOM 678 C C . THR A 1 85 ? -5.177 -0.555 13.361 1.00 98.00 85 THR A C 1
ATOM 680 O O . THR A 1 85 ? -5.374 -1.754 13.573 1.00 98.00 85 THR A O 1
ATOM 683 N N . ALA A 1 86 ? -4.753 -0.097 12.191 1.00 98.12 86 ALA A N 1
ATOM 684 C CA . ALA A 1 86 ? -4.504 -0.923 11.026 1.00 98.12 86 ALA A CA 1
ATOM 685 C C . ALA A 1 86 ? -3.235 -0.483 10.294 1.00 98.12 86 ALA A C 1
ATOM 687 O O . ALA A 1 86 ? -2.813 0.668 10.387 1.00 98.12 86 ALA A O 1
ATOM 688 N N . ALA A 1 87 ? -2.682 -1.414 9.526 1.00 98.12 87 ALA A N 1
ATOM 689 C CA . ALA A 1 87 ? -1.635 -1.171 8.548 1.00 98.12 87 ALA A CA 1
ATOM 690 C C . ALA A 1 87 ? -2.058 -1.749 7.190 1.00 98.12 87 ALA A C 1
ATOM 692 O O . ALA A 1 87 ? -2.849 -2.695 7.120 1.00 98.12 87 ALA A O 1
ATOM 693 N N . LEU A 1 88 ? -1.517 -1.203 6.104 1.00 98.38 88 LEU A N 1
ATOM 694 C CA . LEU A 1 88 ? -1.632 -1.791 4.770 1.00 98.38 88 LEU A CA 1
ATOM 695 C C . LEU A 1 88 ? -0.347 -2.539 4.435 1.00 98.38 88 LEU A C 1
ATOM 697 O O . LEU A 1 88 ? 0.745 -1.998 4.597 1.00 98.38 88 LEU A O 1
ATOM 701 N N . ILE A 1 89 ? -0.485 -3.753 3.913 1.00 98.50 89 ILE A N 1
ATOM 702 C CA . ILE A 1 89 ? 0.606 -4.506 3.295 1.00 98.50 89 ILE A CA 1
ATOM 703 C C . ILE A 1 89 ? 0.336 -4.524 1.797 1.00 98.50 89 ILE A C 1
ATOM 705 O O . ILE A 1 89 ? -0.677 -5.061 1.352 1.00 98.50 89 ILE A O 1
ATOM 709 N N . VAL A 1 90 ? 1.232 -3.921 1.023 1.00 98.62 90 VAL A N 1
ATOM 710 C CA . VAL A 1 90 ? 1.075 -3.706 -0.416 1.00 98.62 90 VAL A CA 1
ATOM 711 C C . VAL A 1 90 ? 2.239 -4.352 -1.143 1.00 98.62 90 VAL A C 1
ATOM 713 O O . VAL A 1 90 ? 3.384 -4.028 -0.873 1.00 98.62 90 VAL A O 1
ATOM 716 N N . THR A 1 91 ? 1.967 -5.265 -2.068 1.00 98.75 91 THR A N 1
ATOM 717 C CA . THR A 1 91 ? 2.998 -5.981 -2.831 1.00 98.75 91 THR A CA 1
ATOM 718 C C . THR A 1 91 ? 3.002 -5.506 -4.276 1.00 98.75 91 THR A C 1
ATOM 720 O O . THR A 1 91 ? 1.948 -5.474 -4.912 1.00 98.75 91 THR A O 1
ATOM 723 N N . ARG A 1 92 ? 4.176 -5.160 -4.814 1.00 98.56 92 ARG A N 1
ATOM 724 C CA . ARG A 1 92 ? 4.344 -4.827 -6.235 1.00 98.56 92 ARG A CA 1
ATOM 725 C C . ARG A 1 92 ? 4.232 -6.086 -7.094 1.00 98.56 92 ARG A C 1
ATOM 727 O O . ARG A 1 92 ? 4.914 -7.073 -6.835 1.00 98.56 92 ARG A O 1
ATOM 734 N N . ILE A 1 93 ? 3.420 -6.032 -8.147 1.00 98.44 93 ILE A N 1
ATOM 735 C CA . ILE A 1 93 ? 3.176 -7.152 -9.074 1.00 98.44 93 ILE A CA 1
ATOM 736 C C . ILE A 1 93 ? 3.543 -6.843 -10.535 1.00 98.44 93 ILE A C 1
ATOM 738 O O . ILE A 1 93 ? 3.526 -7.755 -11.360 1.00 98.44 93 ILE A O 1
ATOM 742 N N . GLN A 1 94 ? 3.870 -5.586 -10.858 1.00 94.25 94 GLN A N 1
ATOM 743 C CA . GLN A 1 94 ? 4.275 -5.102 -12.188 1.00 94.25 94 GLN A CA 1
ATOM 744 C C . GLN A 1 94 ? 5.387 -4.069 -12.046 1.00 94.25 94 GLN A C 1
ATOM 746 O O . GLN A 1 94 ? 5.278 -3.241 -11.120 1.00 94.25 94 GLN A O 1
#

Sequence (94 aa):
WHTVMHRNEPFDLLFMDATPRADLAYANWDAVTELLTIGGQIVMDDLTPVGLWPLDWEGTIDYKREFAFANPRVVGTEVLTTPTTAALIVTRIQ

Foldseek 3Di:
DVVPQDLVQADLEAEPADDPLVCLPPVNLCVVLSNHDQQRKYKYFDDFPPVPDDPVCPPPDDSVCCSQVVPPQKHKDWDDPDPTTIIIIIGGHD

Organism: NCBI:txid186479

Secondary structure (DSSP, 8-state):
-TTT--TTS-EEEEEESS--TTTTSGGGHHHHHTTEEEEEEEEEEEE--GGG--GGGTT---HHHHHHHH-TTEEEEEEEEETTEEEEEEEE--